Protein AF-A0A0T6W7A3-F1 (afdb_monomer)

Mean predicted aligned error: 5.51 Å

Radius of gyration: 16.51 Å; Cα contacts (8 Å, |Δi|>4): 221; chains: 1; bounding box: 43×43×32 Å

pLDDT: mean 89.24, std 13.23, range [33.16, 98.38]

Sequence (171 aa):
MATTEEVRDADGGLHIEYVDSGQVKEVQIRSVDDLFKFRLSEKPGPRVSLIKTRRLITSSLASGSGLRFIATVIPRDLIADSLDVSITNLAKLYQRKALSRTQTEELEDLTNLWKEVEQDLFSGDKEMMKRWLDTPVPALDGETPKSLMGTITGRKVLERHVQKLKYGDYS

Solvent-accessible surface area (backbone atoms only — not comparable to full-atom values): 9653 Å² total; per-residue (Å²): 134,86,78,66,59,69,53,79,48,97,85,74,30,44,37,41,36,39,74,56,97,89,38,83,42,80,45,75,33,76,36,37,38,44,46,51,52,55,62,71,39,92,61,92,67,84,85,80,52,68,73,57,51,52,50,35,56,72,78,28,53,28,24,8,61,36,53,50,54,47,52,75,76,45,60,56,64,48,54,14,46,43,60,77,42,52,64,78,57,46,63,62,45,42,74,32,82,53,49,52,70,67,53,32,50,42,51,48,54,47,53,51,53,50,43,49,48,34,43,76,75,41,74,61,37,62,68,58,46,56,53,47,32,75,38,61,33,72,94,56,82,49,43,28,53,45,74,27,51,21,34,76,70,33,36,56,52,48,52,53,50,53,52,28,66,75,71,69,57,86,124

Nearest PDB structures (foldseek):
  8gug-assembly1_B-2  TM=7.551E-01  e=2.674E-03  Vibrio parahaemolyticus RIMD 2210633
  6gw6-assembly1_F  TM=6.569E-01  e=5.235E-04  Pseudomonas putida KT2440
  8qnl-assembly1_D  TM=6.257E-01  e=5.725E-03  Pseudomonas aeruginosa PAO1
  9asm-assembly1_B  TM=2.491E-01  e=4.119E+00  Homo sapiens

Secondary structure (DSSP, 8-state):
------PBPTTSPEEEEEEETTEEEEEEE-SHHHHHHHHTSSS--PPPPHHHHHHHHHH-PPPHHHHHHHTTTS-HHHHHHHTT--HHHHHHHTT-SS--HHHHHHHHHHHHHHHHHHHHTTTT-HHHHHHHHTS--GGGTT--HHHHHTSHHHHHHHHHHHHHHHHT---

Structure (mmCIF, N/CA/C/O backbone):
data_AF-A0A0T6W7A3-F1
#
_entry.id   AF-A0A0T6W7A3-F1
#
loop_
_atom_site.group_PDB
_atom_site.id
_atom_site.type_symbol
_atom_site.label_atom_id
_atom_site.label_alt_id
_atom_site.label_comp_id
_atom_site.label_asym_id
_atom_site.label_entity_id
_atom_site.label_seq_id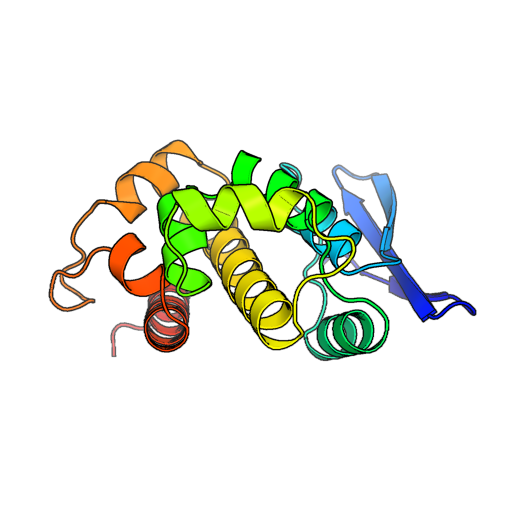
_atom_site.pdbx_PDB_ins_code
_atom_site.Cartn_x
_atom_site.Cartn_y
_atom_site.Cartn_z
_atom_site.occupancy
_atom_site.B_iso_or_equiv
_atom_site.auth_seq_id
_atom_site.auth_comp_id
_atom_site.auth_asym_id
_atom_site.auth_atom_id
_atom_site.pdbx_PDB_model_num
ATOM 1 N N . MET A 1 1 ? 1.920 23.864 12.274 1.00 33.16 1 MET A N 1
ATOM 2 C CA . MET A 1 1 ? 1.940 23.515 10.838 1.00 33.16 1 MET A CA 1
ATOM 3 C C . MET A 1 1 ? 3.396 23.322 10.462 1.00 33.16 1 MET A C 1
ATOM 5 O O . MET A 1 1 ? 4.152 24.269 10.617 1.00 33.16 1 MET A O 1
ATOM 9 N N . ALA A 1 2 ? 3.813 22.104 10.118 1.00 35.50 2 ALA A N 1
ATOM 10 C CA . ALA A 1 2 ? 5.166 21.870 9.619 1.00 35.50 2 ALA A CA 1
ATOM 11 C C . ALA A 1 2 ? 5.209 22.312 8.152 1.00 35.50 2 ALA A C 1
ATOM 13 O O . ALA A 1 2 ? 4.398 21.851 7.350 1.00 35.50 2 ALA A O 1
ATOM 14 N N . THR A 1 3 ? 6.093 23.248 7.827 1.00 37.03 3 THR A N 1
ATOM 15 C CA . THR A 1 3 ? 6.332 23.699 6.456 1.00 37.03 3 THR A CA 1
ATOM 16 C C . THR A 1 3 ? 7.169 22.628 5.763 1.00 37.03 3 THR A C 1
ATOM 18 O O . THR A 1 3 ? 8.310 22.402 6.151 1.00 37.03 3 THR A O 1
ATOM 21 N N . THR A 1 4 ? 6.586 21.911 4.804 1.00 51.41 4 THR A N 1
ATOM 22 C CA . THR A 1 4 ? 7.312 20.964 3.947 1.00 51.41 4 THR A CA 1
ATOM 23 C C . THR A 1 4 ? 7.765 21.727 2.707 1.00 51.41 4 THR A C 1
ATOM 25 O O . THR A 1 4 ? 6.931 22.096 1.878 1.00 51.41 4 THR A O 1
ATOM 28 N N . GLU A 1 5 ? 9.063 21.997 2.586 1.00 52.09 5 GLU A N 1
ATOM 29 C CA . GLU A 1 5 ? 9.649 22.475 1.334 1.00 52.09 5 GLU A CA 1
ATOM 30 C C . GLU A 1 5 ? 10.129 21.258 0.535 1.00 52.09 5 GLU A C 1
ATOM 32 O O . GLU A 1 5 ? 10.978 20.482 0.963 1.00 52.09 5 GLU A O 1
ATOM 37 N N . GLU A 1 6 ? 9.502 21.032 -0.620 1.00 54.78 6 GLU A N 1
ATOM 38 C CA . GLU A 1 6 ? 9.798 19.894 -1.489 1.00 54.78 6 GLU A CA 1
ATOM 39 C C . GLU A 1 6 ? 10.429 20.406 -2.791 1.00 54.78 6 GLU A C 1
ATOM 41 O O . GLU A 1 6 ? 9.720 20.766 -3.742 1.00 54.78 6 GLU A O 1
ATOM 46 N N . VAL A 1 7 ? 11.760 20.455 -2.830 1.00 55.22 7 VAL A N 1
ATOM 47 C CA . VAL A 1 7 ? 12.541 21.000 -3.949 1.00 55.22 7 VAL A CA 1
ATOM 48 C C . VAL A 1 7 ? 12.872 19.895 -4.965 1.00 55.22 7 VAL A C 1
ATOM 50 O O . VAL A 1 7 ? 12.930 18.708 -4.652 1.00 55.22 7 VAL A O 1
ATOM 53 N N . ARG A 1 8 ? 12.996 20.265 -6.241 1.00 51.66 8 ARG A N 1
ATOM 54 C CA . ARG A 1 8 ? 13.296 19.340 -7.341 1.00 51.66 8 ARG A CA 1
ATOM 55 C C . ARG A 1 8 ? 14.803 19.271 -7.579 1.00 51.66 8 ARG A C 1
ATOM 57 O O . ARG A 1 8 ? 15.407 20.310 -7.833 1.00 51.66 8 ARG A O 1
ATOM 64 N N . ASP A 1 9 ? 15.340 18.059 -7.668 1.00 54.88 9 ASP A N 1
ATOM 65 C CA . ASP A 1 9 ? 16.709 17.834 -8.130 1.00 54.88 9 ASP A CA 1
ATOM 66 C C . ASP A 1 9 ? 16.795 17.790 -9.667 1.00 54.88 9 ASP A C 1
ATOM 68 O O . ASP A 1 9 ? 15.846 17.429 -10.379 1.00 54.88 9 ASP A O 1
ATOM 72 N N . ALA A 1 10 ? 17.959 18.170 -10.202 1.00 49.41 10 ALA A N 1
ATOM 73 C CA . ALA A 1 10 ? 18.240 18.216 -11.640 1.00 49.41 10 ALA A CA 1
ATOM 74 C C . ALA A 1 10 ? 18.151 16.839 -12.338 1.00 49.41 10 ALA A C 1
ATOM 76 O O . ALA A 1 10 ? 18.001 16.781 -13.559 1.00 49.41 10 ALA A O 1
ATOM 77 N N . ASP A 1 11 ? 18.197 15.745 -11.577 1.00 55.53 11 ASP A N 1
ATOM 78 C CA . ASP A 1 11 ? 18.148 14.351 -12.038 1.00 55.53 11 ASP A CA 1
ATOM 79 C C . ASP A 1 11 ? 16.726 13.750 -12.071 1.00 55.53 11 ASP A C 1
ATOM 81 O O . ASP A 1 11 ? 16.541 12.616 -12.512 1.00 55.53 11 ASP A O 1
ATOM 85 N N . GLY A 1 12 ? 15.704 14.508 -11.653 1.00 63.75 12 GLY A N 1
ATOM 86 C CA . GLY A 1 12 ? 14.316 14.039 -11.602 1.00 63.75 12 GLY A CA 1
ATOM 87 C C . GLY A 1 12 ? 13.932 13.298 -10.317 1.00 63.75 12 GLY A C 1
ATOM 88 O O . GLY A 1 12 ? 12.795 12.826 -10.234 1.00 63.75 12 GLY A O 1
ATOM 89 N N . GLY A 1 13 ? 14.827 13.231 -9.325 1.00 71.44 13 GLY A N 1
ATOM 90 C CA . GLY A 1 13 ? 14.506 12.806 -7.964 1.00 71.44 13 GLY A CA 1
ATOM 91 C C . GLY A 1 13 ? 13.606 13.805 -7.229 1.00 71.44 13 GLY A C 1
ATOM 92 O O . GLY A 1 13 ? 13.530 14.991 -7.573 1.00 71.44 13 GLY A O 1
ATOM 93 N N . LEU A 1 14 ? 12.880 13.314 -6.223 1.00 82.06 14 LEU A N 1
ATOM 94 C CA . LEU A 1 14 ? 12.147 14.156 -5.279 1.00 82.06 14 LEU A CA 1
ATOM 95 C C . LEU A 1 14 ? 13.003 14.360 -4.032 1.00 82.06 14 LEU A C 1
ATOM 97 O O . LEU A 1 14 ? 13.344 13.3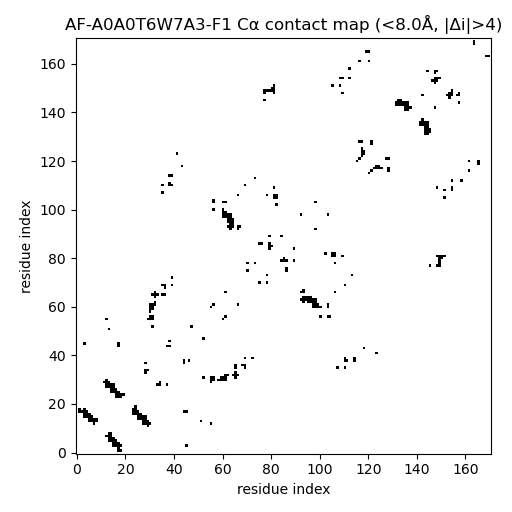80 -3.369 1.00 82.06 14 LEU A O 1
ATOM 101 N N . HIS A 1 15 ? 13.288 15.611 -3.688 1.00 83.69 15 HIS A N 1
ATOM 102 C CA . HIS A 1 15 ? 13.843 15.969 -2.388 1.00 83.69 15 HIS A CA 1
ATOM 103 C C . HIS A 1 15 ? 12.702 16.395 -1.467 1.00 83.69 15 HIS A C 1
ATOM 105 O O . HIS A 1 15 ? 11.851 17.211 -1.841 1.00 83.69 15 HIS A O 1
ATOM 111 N N . ILE A 1 16 ? 12.637 15.782 -0.291 1.00 83.25 16 ILE A N 1
ATOM 112 C CA . ILE A 1 16 ? 11.607 16.036 0.712 1.00 83.25 16 ILE A CA 1
ATOM 113 C C . ILE A 1 16 ? 12.294 16.455 2.000 1.00 83.25 16 ILE A C 1
ATOM 115 O O . ILE A 1 16 ? 12.997 15.654 2.618 1.00 83.25 16 ILE A O 1
ATOM 119 N N . GLU A 1 17 ? 12.019 17.683 2.428 1.00 82.44 17 GLU A N 1
ATOM 120 C CA . GLU A 1 17 ? 12.426 18.188 3.732 1.00 82.44 17 GLU A CA 1
ATOM 121 C C . GLU A 1 17 ? 11.230 18.200 4.677 1.00 82.44 17 GLU A C 1
ATOM 123 O O . GLU A 1 17 ? 10.157 18.725 4.362 1.00 82.44 17 GLU A O 1
ATOM 128 N N . TYR A 1 18 ? 11.388 17.594 5.850 1.00 81.62 18 TYR A N 1
ATOM 129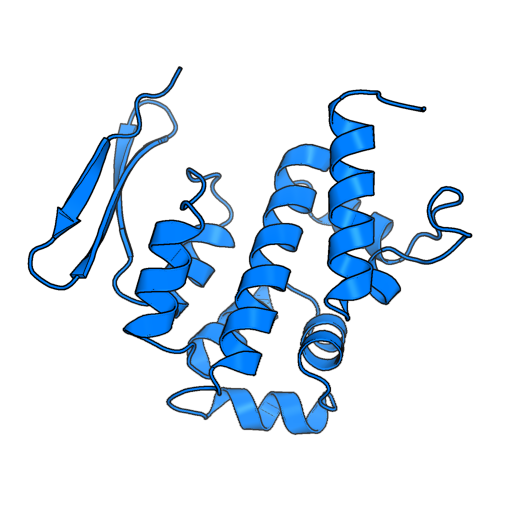 C CA . TYR A 1 18 ? 10.344 17.585 6.868 1.00 81.62 18 TYR A CA 1
ATOM 130 C C . TYR A 1 18 ? 10.923 17.595 8.275 1.00 81.62 18 TYR A C 1
ATOM 132 O O . TYR A 1 18 ? 12.045 17.161 8.515 1.00 81.62 18 TYR A O 1
ATOM 140 N N . VAL A 1 19 ? 10.134 18.089 9.226 1.00 78.75 19 VAL A N 1
ATOM 141 C CA . VAL A 1 19 ? 10.518 18.120 10.636 1.00 78.75 19 VAL A CA 1
ATOM 142 C C . VAL A 1 19 ? 10.014 16.854 11.321 1.00 78.75 19 VAL A C 1
ATOM 144 O O . VAL A 1 19 ? 8.811 16.606 11.359 1.00 78.75 19 VAL A O 1
ATOM 147 N N . ASP A 1 20 ? 10.926 16.086 11.908 1.00 80.62 20 ASP A N 1
ATOM 148 C CA . ASP A 1 20 ? 10.619 14.971 12.805 1.00 80.62 20 ASP A CA 1
ATOM 149 C C . ASP A 1 20 ? 11.296 15.227 14.150 1.00 80.62 20 ASP A C 1
ATOM 151 O O . ASP A 1 20 ? 12.511 15.417 14.221 1.00 80.62 20 ASP A O 1
ATOM 155 N N . SER A 1 21 ? 10.506 15.239 15.226 1.00 80.88 21 SER A N 1
ATOM 156 C CA . SER A 1 21 ? 11.008 15.393 16.597 1.00 80.88 21 SER A CA 1
ATOM 157 C C . SER A 1 21 ? 11.880 16.647 16.795 1.00 80.88 21 SER A C 1
ATOM 159 O O . SER A 1 21 ? 12.856 16.638 17.541 1.00 80.88 21 SER A O 1
ATOM 161 N N . GLY A 1 22 ? 11.534 17.736 16.097 1.00 80.50 22 GLY A N 1
ATOM 162 C CA . GLY A 1 22 ? 12.252 19.014 16.147 1.00 80.50 22 GLY A CA 1
ATOM 163 C C . GLY A 1 22 ? 13.516 19.081 15.283 1.00 80.50 22 GLY A C 1
ATOM 164 O O . GLY A 1 22 ? 14.187 20.109 15.288 1.00 80.50 22 GLY A O 1
ATOM 165 N N . GLN A 1 23 ? 13.838 18.027 14.530 1.00 81.81 23 GLN A N 1
ATOM 166 C CA . GLN A 1 23 ? 14.974 17.990 13.611 1.00 81.81 23 GLN A CA 1
ATOM 167 C C . GLN A 1 23 ? 14.496 18.003 12.160 1.00 81.81 23 GLN A C 1
ATOM 169 O O . GLN A 1 23 ? 13.583 17.259 11.799 1.00 81.81 23 GLN A O 1
ATOM 174 N N . VAL A 1 24 ? 15.130 18.831 11.327 1.00 83.62 24 VAL A N 1
ATOM 175 C CA . VAL A 1 24 ? 14.935 18.784 9.874 1.00 83.62 24 VAL A CA 1
ATOM 176 C C . VAL A 1 24 ? 15.562 17.496 9.353 1.00 83.62 24 VAL A C 1
ATOM 178 O O . VAL A 1 24 ? 16.718 17.186 9.646 1.00 83.62 24 VAL A O 1
ATOM 181 N N . LYS A 1 25 ? 14.775 16.729 8.609 1.00 84.25 25 LYS A N 1
ATOM 182 C CA . LYS A 1 25 ? 15.192 15.527 7.904 1.00 84.25 25 LYS A CA 1
ATOM 183 C C . LYS A 1 25 ? 15.034 15.742 6.420 1.00 84.25 25 LYS A C 1
ATOM 185 O O . LYS A 1 25 ? 13.993 16.202 5.962 1.00 84.25 25 LYS A O 1
ATOM 190 N N . GLU A 1 26 ? 16.052 15.315 5.698 1.00 85.88 26 GLU A N 1
ATOM 191 C CA . GLU A 1 26 ? 16.080 15.313 4.248 1.00 85.88 26 GLU A CA 1
ATOM 192 C C . GLU A 1 26 ? 15.965 13.874 3.758 1.00 85.88 26 GLU A C 1
ATOM 194 O O . GLU A 1 26 ? 16.676 12.976 4.223 1.00 85.88 26 GLU A O 1
ATOM 199 N N . VAL A 1 27 ? 15.043 13.640 2.831 1.00 87.75 27 VAL A N 1
ATOM 200 C CA . VAL A 1 27 ? 14.889 12.352 2.162 1.00 87.75 27 VAL A CA 1
ATOM 201 C C . VAL A 1 27 ? 14.871 12.573 0.666 1.00 87.75 27 VAL A C 1
ATOM 203 O O . VAL A 1 27 ? 14.057 13.330 0.141 1.00 87.75 27 VAL A O 1
ATOM 206 N N . GLN A 1 28 ? 15.732 11.832 -0.020 1.00 89.19 28 GLN A N 1
ATOM 207 C CA . GLN A 1 28 ? 15.777 11.814 -1.468 1.00 89.19 28 GLN A CA 1
ATOM 208 C C . GLN A 1 28 ? 15.094 10.551 -1.998 1.00 89.19 28 GLN A C 1
ATOM 210 O O . GLN A 1 28 ? 15.518 9.429 -1.716 1.00 89.19 28 GLN A O 1
ATOM 215 N N . ILE A 1 29 ? 14.035 10.731 -2.782 1.00 92.25 29 ILE A N 1
ATOM 216 C CA . ILE A 1 29 ? 13.285 9.658 -3.436 1.00 92.25 29 ILE A CA 1
ATOM 217 C C . ILE A 1 29 ? 13.633 9.684 -4.921 1.00 92.25 29 ILE A C 1
ATOM 219 O O . ILE A 1 29 ? 13.123 10.510 -5.680 1.00 92.25 29 ILE A O 1
ATOM 223 N N . ARG A 1 30 ? 14.515 8.775 -5.342 1.00 91.75 30 ARG A N 1
ATOM 224 C CA . ARG A 1 30 ? 14.993 8.692 -6.734 1.00 91.75 30 ARG A CA 1
ATOM 225 C C . ARG A 1 30 ? 14.244 7.649 -7.561 1.00 91.75 30 ARG A C 1
ATOM 227 O O . ARG A 1 30 ? 14.339 7.646 -8.785 1.00 91.75 30 ARG A O 1
ATOM 234 N N . SER A 1 31 ? 13.509 6.760 -6.901 1.00 94.69 31 SER A N 1
ATOM 235 C CA . SER A 1 31 ? 12.789 5.661 -7.534 1.00 94.69 31 SER A CA 1
ATOM 236 C C . SER A 1 31 ? 11.472 5.350 -6.825 1.00 94.69 31 SER A C 1
ATOM 238 O O . SER A 1 31 ? 11.247 5.751 -5.681 1.00 94.69 31 SER A O 1
ATOM 240 N N . VAL A 1 32 ? 10.606 4.582 -7.489 1.00 96.00 32 VAL A N 1
ATOM 241 C CA . VAL A 1 32 ? 9.391 4.038 -6.863 1.00 96.00 32 VAL A CA 1
ATOM 242 C C . VAL A 1 32 ? 9.718 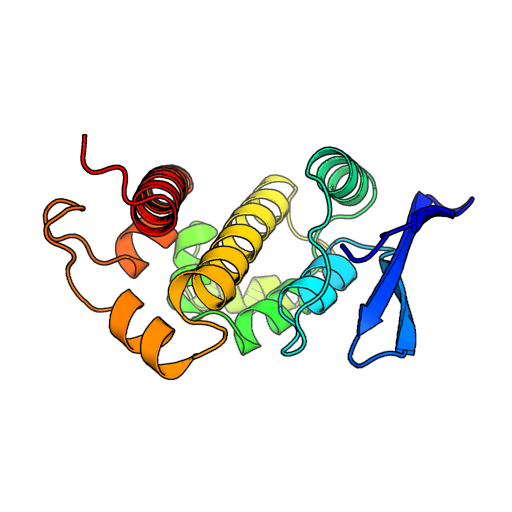3.120 -5.675 1.00 96.00 32 VAL A C 1
ATOM 244 O O . VAL A 1 32 ? 9.000 3.124 -4.678 1.00 96.00 32 VAL A O 1
ATOM 247 N N . ASP A 1 33 ? 10.831 2.388 -5.714 1.00 97.19 33 ASP A N 1
ATOM 248 C CA . ASP A 1 33 ? 11.251 1.553 -4.584 1.00 97.19 33 ASP A CA 1
ATOM 249 C C . ASP A 1 33 ? 11.612 2.399 -3.352 1.00 97.19 33 ASP A C 1
ATOM 251 O O . ASP A 1 33 ? 11.288 2.021 -2.224 1.00 97.19 33 ASP A O 1
ATOM 255 N N . ASP A 1 34 ? 12.256 3.553 -3.553 1.00 95.56 34 ASP A N 1
ATOM 256 C CA . ASP A 1 34 ? 12.551 4.497 -2.469 1.00 95.56 34 ASP A CA 1
ATOM 257 C C . ASP A 1 34 ? 11.266 5.108 -1.911 1.00 95.56 34 ASP A C 1
ATOM 259 O O . ASP A 1 34 ? 11.139 5.260 -0.696 1.00 95.56 34 ASP A O 1
ATOM 263 N N . LEU A 1 35 ? 10.282 5.382 -2.776 1.00 95.12 35 LEU A N 1
ATOM 264 C CA . LEU A 1 35 ? 8.962 5.852 -2.359 1.00 95.12 35 LEU A CA 1
ATOM 265 C C . LEU A 1 35 ? 8.282 4.828 -1.448 1.00 95.12 35 LEU A C 1
ATOM 267 O O . LEU A 1 35 ? 7.776 5.199 -0.391 1.00 95.12 35 LEU A O 1
ATOM 271 N N . PHE A 1 36 ? 8.293 3.545 -1.819 1.00 96.25 36 PHE A N 1
ATOM 272 C CA . PHE A 1 36 ? 7.711 2.486 -0.992 1.00 96.25 36 PHE A CA 1
ATOM 273 C C . PHE A 1 36 ? 8.419 2.355 0.356 1.00 96.25 36 PHE A C 1
ATOM 275 O O . PHE A 1 36 ? 7.750 2.247 1.384 1.00 96.25 36 PHE A O 1
ATOM 282 N N . LYS A 1 37 ? 9.755 2.423 0.373 1.00 95.19 37 LYS A N 1
ATOM 283 C CA . LYS A 1 37 ? 10.549 2.405 1.613 1.00 95.19 37 LYS A CA 1
ATOM 284 C C . LYS A 1 37 ? 10.240 3.583 2.517 1.00 95.19 37 LYS A C 1
ATOM 286 O O . LYS A 1 37 ? 10.046 3.392 3.712 1.00 95.19 37 LYS A O 1
ATOM 291 N N . PHE A 1 38 ? 10.179 4.781 1.950 1.00 93.50 38 PHE A N 1
ATOM 292 C CA . PHE A 1 38 ? 9.842 5.992 2.681 1.00 93.50 38 PHE A CA 1
ATOM 293 C C . PHE A 1 38 ? 8.428 5.904 3.270 1.00 93.50 38 PHE A C 1
ATOM 295 O O . PHE A 1 38 ? 8.245 6.063 4.477 1.00 93.50 38 PHE A O 1
ATOM 302 N N . ARG A 1 39 ? 7.443 5.560 2.433 1.00 93.75 39 ARG A N 1
ATOM 303 C CA . ARG A 1 39 ? 6.023 5.476 2.797 1.00 93.75 39 ARG A CA 1
ATOM 304 C C . ARG A 1 39 ? 5.745 4.433 3.875 1.00 93.75 39 ARG A C 1
ATOM 306 O O . ARG A 1 39 ? 5.026 4.723 4.823 1.00 93.75 39 ARG A O 1
ATOM 313 N N . LEU A 1 40 ? 6.293 3.228 3.732 1.00 93.81 40 LEU A N 1
ATOM 314 C CA . LEU A 1 40 ? 6.062 2.117 4.663 1.00 93.81 40 LEU A CA 1
ATOM 315 C C . LEU A 1 40 ? 7.075 2.081 5.816 1.00 93.81 40 LEU A C 1
ATOM 317 O O . LEU A 1 40 ? 7.131 1.098 6.555 1.00 93.81 40 LEU A O 1
ATOM 321 N N . SER A 1 41 ? 7.891 3.125 5.980 1.00 89.94 41 SER A N 1
ATOM 322 C CA . SER A 1 41 ? 8.756 3.234 7.148 1.00 89.94 41 SER A CA 1
ATOM 323 C C . SER A 1 41 ? 7.928 3.408 8.429 1.00 89.94 41 SER A C 1
ATOM 325 O O . SER A 1 41 ? 6.782 3.875 8.412 1.00 89.94 41 SER A O 1
ATOM 327 N N . GLU A 1 42 ? 8.505 3.002 9.563 1.00 81.69 42 GLU A N 1
ATOM 328 C CA . GLU A 1 42 ? 7.832 3.097 10.866 1.00 81.69 42 GLU A CA 1
ATOM 329 C C . GLU A 1 42 ? 7.614 4.542 11.306 1.00 81.69 42 GLU A C 1
ATOM 331 O O . GLU A 1 42 ? 6.681 4.835 12.048 1.00 81.69 42 GLU A O 1
ATOM 336 N N . LYS A 1 43 ? 8.472 5.453 10.842 1.00 79.81 43 LYS A N 1
ATOM 337 C CA . LYS A 1 43 ? 8.383 6.864 11.194 1.00 79.81 43 LYS A CA 1
ATOM 338 C C . LYS A 1 43 ? 7.368 7.548 10.280 1.00 79.81 43 LYS A C 1
ATOM 340 O O . LYS A 1 43 ? 7.434 7.360 9.065 1.00 79.81 43 LYS A O 1
ATOM 345 N N . PRO A 1 44 ? 6.441 8.347 10.828 1.00 73.50 44 PRO A N 1
ATOM 346 C CA . PRO A 1 44 ? 5.546 9.137 10.003 1.00 73.50 44 PRO A CA 1
ATOM 347 C C . PRO A 1 44 ? 6.372 10.152 9.202 1.00 73.50 44 PRO A C 1
ATOM 349 O O . PRO A 1 44 ? 7.125 10.946 9.762 1.00 73.50 44 PRO A O 1
ATOM 352 N N . GLY A 1 45 ? 6.244 10.091 7.880 1.00 79.31 45 GLY A N 1
ATOM 353 C CA . GLY A 1 45 ? 6.771 11.083 6.950 1.00 79.31 45 GLY A CA 1
ATOM 354 C C . GLY A 1 45 ? 5.629 11.834 6.259 1.00 79.31 45 GLY A C 1
ATOM 355 O O . GLY A 1 45 ? 4.482 11.374 6.292 1.00 79.31 45 GLY A O 1
ATOM 356 N N . PRO A 1 46 ? 5.906 12.986 5.627 1.00 84.38 46 PRO A N 1
ATOM 357 C CA . PRO A 1 46 ? 4.920 13.684 4.809 1.00 84.38 46 PRO A CA 1
ATOM 358 C C . PRO A 1 46 ? 4.407 12.808 3.658 1.00 84.38 46 PRO A C 1
ATOM 360 O O . PRO A 1 46 ? 5.093 11.913 3.158 1.00 84.38 46 PRO A O 1
ATOM 363 N N . ARG A 1 47 ? 3.186 13.098 3.202 1.00 85.50 47 ARG A N 1
ATOM 364 C CA . ARG A 1 47 ? 2.609 12.436 2.029 1.00 85.50 47 ARG A CA 1
ATOM 365 C C . ARG A 1 47 ? 3.215 13.000 0.751 1.00 85.50 47 ARG A C 1
ATOM 367 O O . ARG A 1 47 ? 3.187 14.204 0.526 1.00 85.50 47 ARG A O 1
ATOM 374 N N . VAL A 1 48 ? 3.657 12.109 -0.132 1.00 88.44 48 VAL A N 1
ATOM 375 C CA . VAL A 1 48 ? 4.081 12.477 -1.487 1.00 88.44 48 VAL A CA 1
ATOM 376 C C . VAL A 1 48 ? 2.846 12.674 -2.367 1.00 88.44 48 VAL A C 1
ATOM 378 O O . VAL A 1 48 ? 1.991 11.794 -2.443 1.00 88.44 48 VAL A O 1
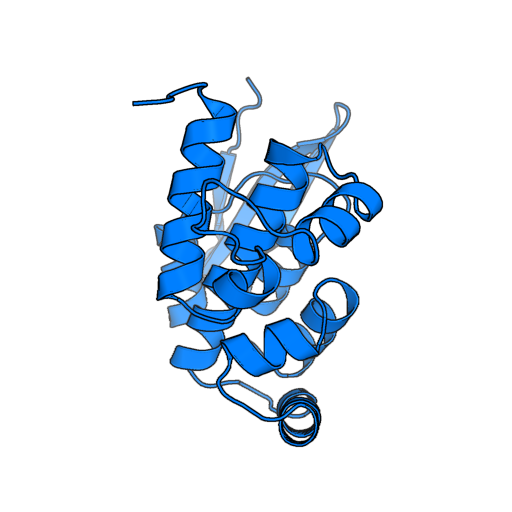ATOM 381 N N . SER A 1 49 ? 2.738 13.822 -3.041 1.00 88.06 49 SER A N 1
ATOM 382 C CA . SER A 1 49 ? 1.575 14.118 -3.894 1.00 88.06 49 SER A CA 1
ATOM 383 C C . SER A 1 49 ? 1.455 13.181 -5.104 1.00 88.06 49 SER A C 1
ATOM 385 O O . SER A 1 49 ? 2.451 12.801 -5.721 1.00 88.06 49 SER A O 1
ATOM 387 N N . LEU A 1 50 ? 0.218 12.898 -5.529 1.00 88.62 50 LEU A N 1
ATOM 388 C CA . LEU A 1 50 ? -0.072 12.003 -6.660 1.00 88.62 50 LEU A CA 1
ATOM 389 C C . LEU A 1 50 ? 0.596 12.438 -7.974 1.00 88.62 50 LEU A C 1
ATOM 391 O O . LEU A 1 50 ? 1.033 11.602 -8.760 1.00 88.62 50 LEU A O 1
ATOM 395 N N . ILE A 1 51 ? 0.732 13.748 -8.215 1.00 88.25 51 ILE A N 1
ATOM 396 C CA . ILE A 1 51 ? 1.419 14.268 -9.408 1.00 88.25 51 ILE A CA 1
ATOM 397 C C . ILE A 1 51 ? 2.895 13.855 -9.400 1.00 88.25 51 ILE A C 1
ATOM 399 O O . ILE A 1 51 ? 3.437 13.478 -10.442 1.00 88.25 51 ILE A O 1
ATOM 403 N N . LYS A 1 52 ? 3.552 13.924 -8.238 1.00 88.88 52 LYS A N 1
ATOM 404 C CA . LYS A 1 52 ? 4.955 13.530 -8.070 1.00 88.88 52 LYS A CA 1
ATOM 405 C C . LYS A 1 52 ? 5.112 12.016 -8.150 1.00 88.88 52 LYS A C 1
ATOM 407 O O . LYS A 1 52 ? 5.972 11.542 -8.887 1.00 88.88 52 LYS A O 1
ATOM 412 N N . THR A 1 53 ? 4.221 11.271 -7.506 1.00 91.75 53 THR A N 1
ATOM 413 C CA . THR A 1 53 ? 4.176 9.810 -7.599 1.00 91.75 53 THR A CA 1
ATOM 414 C C . THR A 1 53 ? 4.014 9.333 -9.043 1.00 91.75 53 THR A C 1
ATOM 416 O O . THR A 1 53 ? 4.812 8.530 -9.521 1.00 91.75 53 THR A O 1
ATOM 419 N N . ARG A 1 54 ? 3.075 9.908 -9.805 1.00 93.12 54 ARG A N 1
ATOM 420 C CA . ARG A 1 54 ? 2.912 9.617 -11.240 1.00 93.12 54 ARG A CA 1
ATOM 421 C C . ARG A 1 54 ? 4.196 9.875 -12.031 1.00 93.12 54 ARG A C 1
ATOM 423 O O . ARG A 1 54 ? 4.538 9.100 -12.925 1.00 93.12 54 ARG A O 1
ATOM 430 N N . ARG A 1 55 ? 4.901 10.976 -11.744 1.00 90.44 55 ARG A N 1
ATOM 431 C CA . ARG A 1 55 ? 6.179 11.295 -12.404 1.00 90.44 55 ARG A CA 1
ATOM 432 C C . ARG A 1 55 ? 7.234 10.231 -12.095 1.00 90.44 55 ARG A C 1
ATOM 434 O O . ARG A 1 55 ? 7.854 9.750 -13.038 1.00 90.44 55 ARG A O 1
ATOM 441 N N . LEU A 1 56 ? 7.358 9.807 -10.835 1.00 92.50 56 LEU A N 1
ATOM 442 C CA . LEU A 1 56 ? 8.256 8.717 -10.432 1.00 92.50 56 LEU A CA 1
ATOM 443 C C . LEU A 1 56 ? 7.929 7.395 -11.133 1.00 92.50 56 LEU A C 1
ATOM 445 O O . LEU A 1 56 ? 8.842 6.741 -11.621 1.00 92.50 56 LEU A O 1
ATOM 449 N N . ILE A 1 57 ? 6.649 7.027 -11.244 1.00 94.00 57 ILE A N 1
ATOM 450 C CA . ILE A 1 57 ? 6.207 5.814 -11.965 1.00 94.00 57 ILE A CA 1
ATOM 451 C C . ILE A 1 57 ? 6.471 5.924 -13.477 1.00 94.00 57 ILE A C 1
ATOM 453 O O . ILE A 1 57 ? 6.595 4.931 -14.201 1.00 94.00 57 ILE A O 1
ATOM 457 N N . THR A 1 58 ? 6.533 7.144 -14.010 1.00 91.94 58 THR A N 1
ATOM 458 C CA . THR A 1 58 ? 6.881 7.367 -15.417 1.00 91.94 58 THR A CA 1
ATOM 459 C C . THR A 1 58 ? 8.380 7.174 -15.652 1.00 91.94 58 THR A C 1
ATOM 461 O O . THR A 1 58 ? 8.745 6.608 -16.681 1.00 91.94 58 THR A O 1
ATOM 464 N N . SER A 1 59 ? 9.231 7.599 -14.712 1.00 90.56 59 SER A N 1
ATOM 465 C CA . SER A 1 59 ? 10.694 7.500 -14.817 1.00 90.56 59 SER A CA 1
ATOM 466 C C . SER A 1 59 ? 11.275 6.176 -14.311 1.00 90.56 59 SER A C 1
ATOM 468 O O . SER A 1 59 ? 12.329 5.757 -14.783 1.00 90.56 59 SER A O 1
ATOM 470 N N . SER A 1 60 ? 10.605 5.502 -13.378 1.00 94.19 60 SER A N 1
ATOM 471 C CA . SER A 1 60 ? 11.057 4.253 -12.762 1.00 94.19 60 SER A CA 1
ATOM 472 C C . SER A 1 60 ? 9.871 3.345 -12.439 1.00 94.19 60 SER A C 1
ATOM 474 O O . SER A 1 60 ? 8.845 3.799 -11.943 1.00 94.19 60 SER A O 1
ATOM 476 N N . LEU A 1 61 ? 10.001 2.052 -12.725 1.00 97.25 61 LEU A N 1
ATOM 477 C CA . LEU A 1 61 ? 9.019 1.047 -12.315 1.00 97.25 61 LEU A CA 1
ATOM 478 C C . LEU A 1 61 ? 9.491 0.368 -11.033 1.00 97.25 61 LEU A C 1
ATOM 480 O O . LEU A 1 61 ? 10.695 0.303 -10.776 1.00 97.25 61 LEU A O 1
ATOM 484 N N . ALA A 1 62 ? 8.548 -0.161 -10.255 1.00 97.75 62 ALA A N 1
ATOM 485 C CA . ALA A 1 62 ? 8.880 -0.926 -9.062 1.00 97.75 62 ALA A CA 1
ATOM 486 C C . ALA A 1 62 ? 9.741 -2.137 -9.432 1.00 97.75 62 ALA A C 1
ATOM 488 O O . ALA A 1 62 ? 9.491 -2.799 -10.443 1.00 97.75 62 ALA A O 1
ATOM 489 N N . SER A 1 63 ? 10.736 -2.462 -8.614 1.00 98.31 63 SER A N 1
ATOM 490 C CA . SER A 1 63 ? 11.521 -3.682 -8.796 1.00 98.31 63 SER A CA 1
ATOM 491 C C . SER A 1 63 ? 10.982 -4.830 -7.943 1.00 98.31 63 SER A C 1
ATOM 493 O O . SER A 1 63 ? 10.211 -4.650 -6.997 1.00 98.31 63 SER A O 1
ATOM 495 N N . GLY A 1 64 ? 11.451 -6.044 -8.226 1.00 98.06 64 GLY A N 1
ATOM 496 C CA . GLY A 1 64 ? 11.224 -7.192 -7.356 1.00 98.06 64 GLY A CA 1
ATOM 497 C C . GLY A 1 64 ? 11.795 -6.997 -5.946 1.00 98.06 64 GLY A C 1
ATOM 498 O O . GLY A 1 64 ? 11.264 -7.565 -4.991 1.00 98.06 64 GLY A O 1
ATOM 499 N N . SER A 1 65 ? 12.830 -6.163 -5.787 1.00 97.50 65 SER A N 1
ATOM 500 C CA . SER A 1 65 ? 13.377 -5.820 -4.471 1.00 97.50 65 SER A CA 1
ATOM 501 C C . SER A 1 65 ? 12.465 -4.862 -3.697 1.00 97.50 65 SER A C 1
ATOM 503 O O . SER A 1 65 ? 12.233 -5.091 -2.510 1.00 97.50 65 SER A O 1
ATOM 505 N N . GLY A 1 66 ? 11.862 -3.873 -4.370 1.00 97.94 66 GLY A N 1
ATOM 506 C CA . GLY A 1 66 ? 10.824 -3.013 -3.796 1.00 97.94 66 GLY A CA 1
ATOM 507 C C . GLY A 1 66 ? 9.594 -3.812 -3.370 1.00 97.94 66 GLY A C 1
ATOM 508 O O . GLY A 1 66 ? 9.137 -3.696 -2.237 1.00 97.94 66 GLY A O 1
ATOM 509 N N . LEU A 1 67 ? 9.127 -4.726 -4.223 1.00 98.38 67 LEU A N 1
ATOM 510 C CA . LEU A 1 67 ? 8.043 -5.653 -3.887 1.00 98.38 67 LEU A CA 1
ATOM 511 C C . LEU A 1 67 ? 8.384 -6.555 -2.688 1.00 98.38 67 LEU A C 1
ATOM 513 O O . LEU A 1 67 ? 7.544 -6.779 -1.818 1.00 98.38 67 LEU A O 1
ATOM 517 N N . ARG A 1 68 ? 9.620 -7.062 -2.613 1.00 97.75 68 ARG A N 1
ATOM 518 C CA . ARG A 1 68 ? 10.082 -7.862 -1.469 1.00 97.75 68 ARG A CA 1
ATOM 519 C C . ARG A 1 68 ? 10.062 -7.055 -0.173 1.00 97.75 68 ARG A C 1
ATOM 521 O O . ARG A 1 68 ? 9.713 -7.616 0.859 1.00 97.75 68 ARG A O 1
ATOM 528 N N . PHE A 1 69 ? 10.424 -5.776 -0.228 1.00 97.62 69 PHE A N 1
ATOM 529 C CA . PHE A 1 69 ? 10.314 -4.874 0.914 1.00 97.62 69 PHE A CA 1
ATOM 530 C C . PHE A 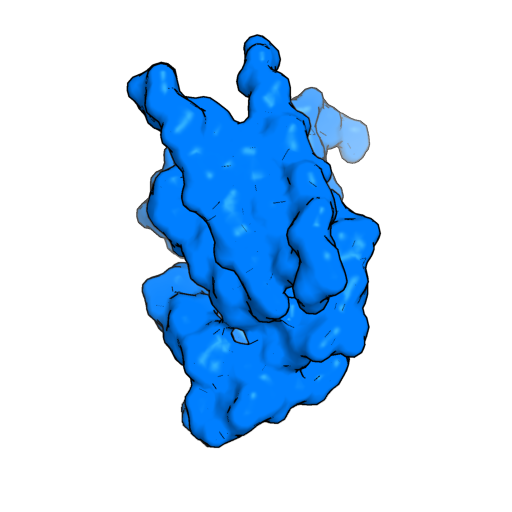1 69 ? 8.849 -4.638 1.308 1.00 97.62 69 PHE A C 1
ATOM 532 O O . PHE A 1 69 ? 8.515 -4.751 2.479 1.00 97.62 69 PHE A O 1
ATOM 539 N N . ILE A 1 70 ? 7.941 -4.410 0.353 1.00 98.25 70 ILE A N 1
ATOM 540 C CA . ILE A 1 70 ? 6.505 -4.290 0.664 1.00 98.25 70 ILE A CA 1
ATOM 541 C C . ILE A 1 70 ? 6.006 -5.543 1.402 1.00 98.25 70 ILE A C 1
ATOM 543 O O . ILE A 1 70 ? 5.305 -5.429 2.403 1.00 98.25 70 ILE A O 1
ATOM 547 N N . ALA A 1 71 ? 6.444 -6.731 0.979 1.00 97.56 71 ALA A N 1
ATOM 548 C CA . ALA A 1 71 ? 6.097 -8.006 1.608 1.00 97.56 71 ALA A CA 1
ATOM 549 C C . ALA A 1 71 ? 6.665 -8.220 3.027 1.00 97.56 71 ALA A C 1
ATOM 551 O O . ALA A 1 71 ? 6.329 -9.229 3.651 1.00 97.56 71 ALA A O 1
ATOM 552 N N . THR A 1 72 ? 7.512 -7.324 3.554 1.00 96.56 72 THR A N 1
ATOM 553 C CA . THR A 1 72 ? 7.890 -7.331 4.982 1.00 96.56 72 THR A CA 1
ATOM 554 C C . THR A 1 72 ? 6.910 -6.552 5.855 1.00 96.56 72 THR A C 1
ATOM 556 O O . THR A 1 72 ? 6.981 -6.664 7.075 1.00 96.56 72 THR A O 1
ATOM 559 N N . VAL A 1 73 ? 6.031 -5.746 5.252 1.00 95.88 73 VAL A N 1
ATOM 560 C CA . VAL A 1 73 ? 5.081 -4.868 5.955 1.00 95.88 73 VAL A CA 1
ATOM 561 C C . VAL A 1 73 ? 3.634 -5.278 5.677 1.00 95.88 73 VAL A C 1
ATOM 563 O O . VAL A 1 73 ? 2.831 -5.351 6.602 1.00 95.88 73 VAL A O 1
ATOM 566 N N . ILE A 1 74 ? 3.310 -5.580 4.418 1.00 97.12 74 ILE A N 1
ATOM 567 C CA . ILE A 1 74 ? 1.965 -5.942 3.961 1.00 97.12 74 ILE A CA 1
ATOM 568 C C . ILE A 1 74 ? 1.866 -7.471 3.792 1.00 97.12 74 ILE A C 1
ATOM 570 O O . ILE A 1 74 ? 2.791 -8.081 3.242 1.00 97.12 74 ILE A O 1
ATOM 574 N N . PRO A 1 75 ? 0.762 -8.115 4.230 1.00 96.38 75 PRO A N 1
ATOM 575 C CA . PRO A 1 75 ? 0.540 -9.546 4.052 1.00 96.38 75 PRO A CA 1
ATOM 576 C C . PRO A 1 75 ? 0.690 -10.004 2.595 1.00 96.38 75 PRO A C 1
ATOM 578 O O . PRO A 1 75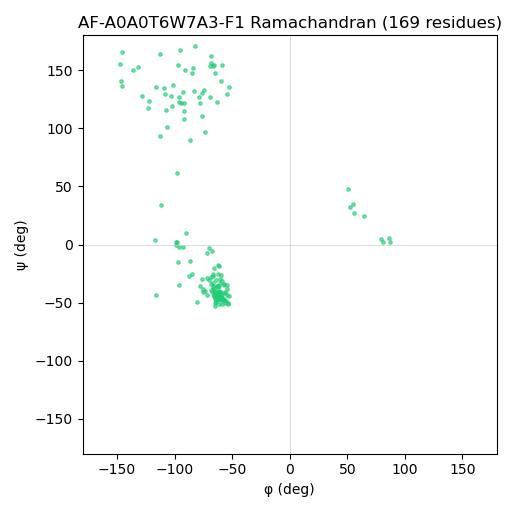 ? 0.202 -9.375 1.658 1.00 96.38 75 PRO A O 1
ATOM 581 N N . ARG A 1 76 ? 1.392 -11.125 2.395 1.00 97.00 76 ARG A N 1
ATOM 582 C CA . ARG A 1 76 ? 1.746 -11.627 1.055 1.00 97.00 76 ARG A CA 1
ATOM 583 C C . ARG A 1 76 ? 0.547 -12.075 0.230 1.00 97.00 76 ARG A C 1
ATOM 585 O O . ARG A 1 76 ? 0.610 -11.992 -0.989 1.00 97.00 76 ARG A O 1
ATOM 592 N N . ASP A 1 77 ? -0.476 -12.602 0.883 1.00 95.75 77 ASP A N 1
ATOM 593 C CA . ASP A 1 77 ? -1.751 -12.957 0.265 1.00 95.75 77 ASP A CA 1
ATOM 594 C C . ASP A 1 77 ? -2.457 -11.709 -0.267 1.00 95.75 77 ASP A C 1
ATOM 596 O O . ASP A 1 77 ? -2.779 -11.664 -1.444 1.00 95.75 77 ASP A O 1
ATOM 600 N N . LEU A 1 78 ? -2.531 -10.640 0.526 1.00 97.06 78 LEU A N 1
ATOM 601 C CA . LEU A 1 78 ? -3.098 -9.368 0.078 1.00 97.06 78 LEU A CA 1
ATOM 602 C C . LEU A 1 78 ? -2.331 -8.752 -1.110 1.00 97.06 78 LEU A C 1
ATOM 604 O O . LEU A 1 78 ? -2.931 -8.235 -2.050 1.00 97.06 78 LEU A O 1
ATOM 608 N N . ILE A 1 79 ? -0.995 -8.823 -1.096 1.00 98.00 79 ILE A N 1
ATOM 609 C CA . ILE A 1 79 ? -0.173 -8.390 -2.240 1.00 98.00 79 ILE A CA 1
ATOM 610 C C . ILE A 1 79 ? -0.449 -9.265 -3.470 1.00 98.00 79 ILE A C 1
ATOM 612 O O . ILE A 1 79 ? -0.510 -8.755 -4.585 1.00 98.00 79 ILE A O 1
ATOM 616 N N . ALA A 1 80 ? -0.566 -10.580 -3.283 1.00 97.62 80 ALA A N 1
ATOM 617 C CA . ALA A 1 80 ? -0.847 -11.525 -4.358 1.00 97.62 80 ALA A CA 1
ATOM 618 C C . ALA A 1 80 ? -2.213 -11.240 -5.005 1.00 97.62 80 ALA A C 1
ATOM 620 O O . ALA A 1 80 ? -2.271 -11.118 -6.229 1.00 97.62 80 ALA A O 1
ATOM 621 N N . ASP A 1 81 ? -3.247 -11.026 -4.190 1.00 96.75 81 ASP A N 1
ATOM 622 C CA . ASP A 1 81 ? -4.593 -10.655 -4.635 1.00 96.75 81 ASP A CA 1
ATOM 623 C C . ASP A 1 81 ? -4.566 -9.333 -5.416 1.00 96.75 81 ASP A C 1
ATOM 625 O O . ASP A 1 81 ? -5.044 -9.272 -6.546 1.00 96.75 81 ASP A O 1
ATOM 629 N N . SER A 1 82 ? -3.888 -8.306 -4.883 1.00 97.38 82 SER A N 1
ATOM 630 C CA . SER A 1 82 ? -3.757 -7.001 -5.553 1.00 97.38 82 SER A CA 1
ATOM 631 C C . SER A 1 82 ? -3.034 -7.051 -6.895 1.00 97.38 82 SER A C 1
ATOM 633 O O . SER A 1 82 ? -3.202 -6.143 -7.705 1.00 97.38 82 SER A O 1
ATOM 635 N N . LEU A 1 83 ? -2.173 -8.040 -7.118 1.00 97.31 83 LEU A N 1
ATOM 636 C CA . LEU A 1 83 ? -1.439 -8.188 -8.372 1.00 97.31 83 LEU A CA 1
ATOM 637 C C . LEU A 1 83 ? -2.076 -9.213 -9.311 1.00 97.31 83 LEU A C 1
ATOM 639 O O . LEU A 1 83 ? -1.499 -9.462 -10.371 1.00 97.31 83 LEU A O 1
ATOM 643 N N . ASP A 1 84 ? -3.209 -9.805 -8.922 1.00 96.00 84 ASP A N 1
ATOM 644 C CA . ASP A 1 84 ? -3.876 -10.908 -9.619 1.00 96.00 84 ASP A CA 1
ATOM 645 C C . ASP A 1 84 ? -2.904 -12.060 -9.943 1.00 96.00 84 ASP A C 1
ATOM 647 O O . ASP A 1 84 ? -2.774 -12.551 -11.068 1.00 96.00 84 ASP A O 1
ATOM 651 N N . VAL A 1 85 ? -2.121 -12.468 -8.937 1.00 96.56 85 VAL A N 1
ATOM 652 C CA . VAL A 1 85 ? -1.176 -13.588 -9.047 1.00 96.56 85 VAL A CA 1
ATOM 653 C C . VAL A 1 85 ? -1.323 -14.546 -7.879 1.00 96.56 85 VAL A C 1
ATOM 655 O O . VAL A 1 85 ? -1.636 -14.163 -6.763 1.00 96.56 85 VAL A O 1
ATOM 658 N N . SER A 1 86 ? -0.979 -15.816 -8.087 1.00 95.81 86 SER A N 1
ATOM 659 C CA . SER A 1 86 ? -0.851 -16.749 -6.965 1.00 95.81 86 SER A CA 1
ATOM 660 C C . SER A 1 86 ? 0.358 -16.414 -6.080 1.00 95.81 86 SER A C 1
ATOM 662 O O . SER A 1 86 ? 1.386 -15.934 -6.566 1.00 95.81 86 SER A O 1
ATOM 664 N N . ILE A 1 87 ? 0.306 -16.781 -4.795 1.00 92.31 87 ILE A N 1
ATOM 665 C CA . ILE A 1 87 ? 1.434 -16.635 -3.847 1.00 92.31 87 ILE A CA 1
ATOM 666 C C . ILE A 1 87 ? 2.716 -17.313 -4.371 1.00 92.31 87 ILE A C 1
ATOM 668 O O . ILE A 1 87 ? 3.828 -16.811 -4.174 1.00 92.31 87 ILE A O 1
ATOM 672 N N . THR A 1 88 ? 2.579 -18.437 -5.080 1.00 90.69 88 THR A N 1
ATOM 673 C CA . THR A 1 88 ? 3.705 -19.129 -5.726 1.00 90.69 88 THR A CA 1
ATOM 674 C C . THR A 1 88 ? 4.321 -18.284 -6.843 1.00 90.69 88 THR A C 1
ATOM 676 O O . THR A 1 88 ? 5.545 -18.232 -6.982 1.00 90.69 88 THR A O 1
ATOM 679 N N . ASN A 1 89 ? 3.498 -17.591 -7.635 1.00 93.31 89 ASN A N 1
ATOM 680 C CA . ASN A 1 89 ? 3.976 -16.697 -8.689 1.00 93.31 89 ASN A CA 1
ATOM 681 C C . ASN A 1 89 ? 4.507 -15.368 -8.137 1.00 93.31 89 ASN A C 1
ATOM 683 O O . ASN A 1 89 ? 5.467 -14.840 -8.700 1.00 93.31 89 ASN A O 1
ATOM 687 N N . LEU A 1 90 ? 3.991 -14.886 -7.003 1.00 95.88 90 LEU A N 1
ATOM 688 C CA . LEU A 1 90 ? 4.509 -13.705 -6.307 1.00 95.88 90 LEU A CA 1
ATOM 689 C C . LEU A 1 90 ? 6.010 -13.841 -6.003 1.00 95.88 90 LEU A C 1
ATOM 691 O O . LEU A 1 90 ? 6.785 -12.925 -6.265 1.00 95.88 90 LEU A O 1
ATOM 695 N N . ALA A 1 91 ? 6.458 -15.015 -5.542 1.00 93.75 91 ALA A N 1
ATOM 696 C CA . ALA A 1 91 ? 7.874 -15.254 -5.248 1.00 93.75 91 ALA A CA 1
ATOM 697 C C . ALA A 1 91 ? 8.792 -15.091 -6.478 1.00 93.75 91 ALA A C 1
ATOM 699 O O . ALA A 1 91 ? 9.945 -14.677 -6.341 1.00 93.75 91 ALA A O 1
ATOM 700 N N . LYS A 1 92 ? 8.282 -15.370 -7.687 1.00 94.69 92 LYS A N 1
ATOM 701 C CA . LYS A 1 92 ? 9.019 -15.176 -8.947 1.00 94.69 92 LYS A CA 1
ATOM 702 C C . LYS A 1 92 ? 9.166 -13.693 -9.295 1.00 94.69 92 LYS A C 1
ATOM 704 O O . LYS A 1 92 ? 10.144 -13.314 -9.940 1.00 94.69 92 LYS A O 1
ATOM 709 N N . LEU A 1 93 ? 8.220 -12.851 -8.873 1.00 96.88 93 LEU A N 1
ATOM 710 C CA . LEU A 1 93 ? 8.272 -11.407 -9.105 1.00 96.88 93 LEU A CA 1
ATOM 711 C C . LEU A 1 93 ? 9.400 -10.738 -8.314 1.00 96.88 93 LEU A C 1
ATOM 713 O O . LEU A 1 93 ? 9.987 -9.778 -8.803 1.00 96.88 93 LEU A O 1
ATOM 717 N N . TYR A 1 94 ? 9.795 -11.292 -7.163 1.00 96.50 94 TYR A N 1
ATOM 718 C CA . TYR A 1 94 ? 10.879 -10.738 -6.343 1.00 96.50 94 TYR A CA 1
ATOM 719 C C . TYR A 1 94 ? 12.247 -10.682 -7.041 1.00 96.50 94 TYR A C 1
ATOM 721 O O . TYR A 1 94 ? 13.125 -9.957 -6.585 1.00 96.50 94 TYR A O 1
ATOM 729 N N . GLN A 1 95 ? 12.448 -11.449 -8.117 1.00 95.56 95 GLN A N 1
ATOM 730 C CA . GLN A 1 95 ? 13.703 -11.475 -8.881 1.00 95.56 95 GLN A CA 1
ATOM 731 C C . GLN A 1 95 ? 13.676 -10.563 -10.116 1.00 95.56 95 GLN A C 1
ATOM 733 O O . GLN A 1 95 ? 14.650 -10.485 -10.866 1.00 95.56 95 GLN A O 1
ATOM 738 N N . ARG A 1 96 ? 12.551 -9.892 -10.384 1.00 96.62 96 ARG A N 1
ATOM 739 C CA . ARG A 1 96 ? 12.405 -9.028 -11.557 1.00 96.62 96 ARG A CA 1
ATOM 740 C C . ARG A 1 96 ? 13.175 -7.727 -11.346 1.00 96.62 96 ARG A C 1
ATOM 742 O O . ARG A 1 96 ? 13.019 -7.071 -10.322 1.00 96.62 96 ARG A O 1
ATOM 749 N N . LYS A 1 97 ? 13.950 -7.315 -12.354 1.00 97.25 97 LYS A N 1
ATOM 750 C CA . LYS A 1 97 ? 14.597 -5.991 -12.365 1.00 97.25 97 LYS A CA 1
ATOM 751 C C . LYS A 1 97 ? 13.572 -4.852 -12.371 1.00 97.25 97 LYS A C 1
ATOM 753 O O . LYS A 1 97 ? 13.804 -3.832 -11.743 1.00 97.25 97 LYS A O 1
ATOM 758 N N . ALA A 1 98 ? 12.450 -5.059 -13.056 1.00 97.69 98 ALA A N 1
ATOM 759 C CA . ALA A 1 98 ? 11.308 -4.158 -13.089 1.00 97.69 98 ALA A CA 1
ATOM 760 C C . ALA A 1 98 ? 10.016 -4.977 -13.214 1.00 97.69 98 ALA A C 1
ATOM 762 O O . ALA A 1 98 ? 9.980 -5.987 -13.927 1.00 97.69 98 ALA A O 1
ATOM 763 N N . LEU A 1 99 ? 8.977 -4.548 -12.510 1.00 98.00 99 LEU A N 1
ATOM 764 C CA . LEU A 1 99 ? 7.602 -5.003 -12.668 1.00 98.00 99 LEU A CA 1
ATOM 765 C C . LEU A 1 99 ? 6.936 -4.253 -13.826 1.00 98.00 99 LEU A C 1
ATOM 767 O O . LEU A 1 99 ? 7.491 -3.299 -14.371 1.00 98.00 99 LEU A O 1
ATOM 771 N N . SER A 1 100 ? 5.743 -4.689 -14.226 1.00 97.50 100 SER A N 1
ATOM 772 C CA . SER A 1 100 ? 4.958 -3.941 -15.214 1.00 97.50 100 SER A CA 1
ATOM 773 C C . SER A 1 100 ? 4.461 -2.605 -14.645 1.00 97.50 100 SER A C 1
ATOM 775 O O . SER A 1 100 ? 4.402 -2.412 -13.428 1.00 97.50 100 SER A O 1
ATOM 777 N N . ARG A 1 101 ? 4.066 -1.681 -15.534 1.00 97.25 101 ARG A N 1
ATOM 778 C CA . ARG A 1 101 ? 3.431 -0.414 -15.139 1.00 97.25 101 ARG A CA 1
ATOM 779 C C . ARG A 1 101 ? 2.175 -0.659 -14.306 1.00 97.25 101 ARG A C 1
ATOM 781 O O . ARG A 1 101 ? 2.080 -0.105 -13.222 1.00 97.25 101 ARG A O 1
ATOM 788 N N . THR A 1 102 ? 1.299 -1.553 -14.759 1.00 97.19 102 THR A N 1
ATOM 789 C CA . THR A 1 102 ? 0.085 -1.941 -14.030 1.00 97.19 102 THR A CA 1
ATOM 790 C C . THR A 1 102 ? 0.413 -2.460 -12.634 1.00 97.19 102 THR A C 1
ATOM 792 O O . THR A 1 102 ? -0.097 -1.930 -11.662 1.00 97.19 102 THR A O 1
ATOM 795 N N . GLN A 1 103 ? 1.346 -3.410 -12.499 1.00 97.94 103 GLN A N 1
ATOM 796 C CA . GLN A 1 103 ? 1.760 -3.907 -11.178 1.00 97.94 103 GLN A CA 1
ATOM 797 C C . GLN A 1 103 ? 2.365 -2.807 -10.298 1.00 97.94 103 GLN A C 1
ATOM 799 O O . GLN A 1 103 ? 2.179 -2.812 -9.090 1.00 97.94 103 GLN A O 1
ATOM 804 N N . THR A 1 104 ? 3.102 -1.866 -10.889 1.00 98.31 104 THR A N 1
ATOM 805 C CA . THR A 1 104 ? 3.674 -0.732 -10.153 1.00 98.31 104 THR A CA 1
ATOM 806 C C . THR A 1 104 ? 2.577 0.191 -9.620 1.00 98.31 104 THR A C 1
ATOM 808 O O . THR A 1 104 ? 2.650 0.601 -8.467 1.00 98.31 104 THR A O 1
ATOM 811 N N . GLU A 1 105 ? 1.567 0.496 -10.434 1.00 97.62 105 GLU A N 1
ATOM 812 C CA . GLU A 1 105 ? 0.414 1.321 -10.050 1.00 97.62 105 GLU A CA 1
ATOM 813 C C . GLU A 1 105 ? -0.461 0.616 -9.002 1.00 97.62 105 GLU A C 1
ATOM 815 O O . GLU A 1 105 ? -0.840 1.240 -8.018 1.00 97.62 105 GLU A O 1
ATOM 820 N N . GLU A 1 106 ? -0.686 -0.695 -9.133 1.00 97.81 106 GLU A N 1
ATOM 821 C CA . GLU A 1 106 ? -1.385 -1.514 -8.129 1.00 97.81 106 GLU A CA 1
ATOM 822 C C . GLU A 1 106 ? -0.688 -1.474 -6.761 1.00 97.81 106 GLU A C 1
ATOM 824 O O . GLU A 1 106 ? -1.327 -1.252 -5.733 1.00 97.81 106 GLU A O 1
ATOM 829 N N . LEU A 1 107 ? 0.641 -1.640 -6.733 1.00 98.12 107 LEU A N 1
ATOM 830 C CA . LEU A 1 107 ? 1.419 -1.534 -5.493 1.00 98.12 107 LEU A CA 1
ATOM 831 C C . LEU A 1 107 ? 1.415 -0.115 -4.932 1.00 98.12 107 LEU A C 1
ATOM 833 O O . LEU A 1 107 ? 1.440 0.067 -3.715 1.00 98.12 107 LEU A O 1
ATOM 837 N N . GLU A 1 108 ? 1.421 0.899 -5.791 1.00 96.81 108 GLU A N 1
ATOM 838 C CA . GLU A 1 108 ? 1.369 2.282 -5.340 1.00 96.81 108 GLU A CA 1
ATOM 839 C C . GLU A 1 108 ? 0.060 2.583 -4.621 1.00 96.81 108 GLU A C 1
ATOM 841 O O . GLU A 1 108 ? 0.105 3.063 -3.488 1.00 96.81 108 GLU A O 1
ATOM 846 N N . ASP A 1 109 ? -1.061 2.215 -5.229 1.00 96.94 109 ASP A N 1
ATOM 847 C CA . ASP A 1 109 ? -2.403 2.383 -4.678 1.00 96.94 109 ASP A CA 1
ATOM 848 C C . ASP A 1 109 ? -2.568 1.582 -3.371 1.00 96.94 109 ASP A C 1
ATOM 850 O O . ASP A 1 109 ? -2.964 2.126 -2.337 1.00 96.94 109 ASP A O 1
ATOM 854 N N . LEU A 1 110 ? -2.133 0.313 -3.363 1.00 98.06 110 LEU A N 1
ATOM 855 C CA . LEU A 1 110 ? -2.144 -0.544 -2.173 1.00 98.06 110 LEU A CA 1
ATOM 856 C C . LEU A 1 110 ? -1.321 0.045 -1.022 1.00 98.06 110 LEU A C 1
ATOM 858 O O . LEU A 1 110 ? -1.803 0.137 0.106 1.00 98.06 110 LEU A O 1
ATOM 862 N N . THR A 1 111 ? -0.071 0.434 -1.277 1.00 97.38 111 THR A N 1
ATOM 863 C CA . THR A 1 111 ? 0.814 0.949 -0.219 1.00 97.38 111 THR A CA 1
ATOM 864 C C . THR A 1 111 ? 0.378 2.322 0.281 1.00 97.38 111 THR A C 1
ATOM 866 O O . THR A 1 111 ? 0.593 2.630 1.455 1.00 97.38 111 THR A O 1
ATOM 869 N N . ASN A 1 112 ? -0.235 3.143 -0.580 1.00 95.19 112 ASN A N 1
ATOM 870 C CA . ASN A 1 112 ? -0.814 4.425 -0.196 1.00 95.19 112 ASN A CA 1
ATOM 871 C C . ASN A 1 112 ? -1.981 4.229 0.777 1.00 95.19 112 ASN A C 1
ATOM 873 O O . ASN A 1 112 ? -1.944 4.769 1.885 1.00 95.19 112 ASN A O 1
ATOM 877 N N . LEU A 1 113 ? -2.956 3.390 0.412 1.00 95.88 113 LEU A N 1
ATOM 878 C CA . LEU A 1 113 ? -4.087 3.080 1.284 1.00 95.88 113 LEU A CA 1
ATOM 879 C C . LEU A 1 113 ? -3.635 2.407 2.584 1.00 95.88 113 LEU A C 1
ATOM 881 O O . LEU A 1 113 ? -4.103 2.779 3.657 1.00 95.88 113 LEU A O 1
ATOM 885 N N . TRP A 1 114 ? -2.707 1.448 2.507 1.00 96.75 114 TRP A N 1
ATOM 886 C CA . TRP A 1 114 ? -2.168 0.767 3.686 1.00 96.75 114 TRP A CA 1
ATOM 887 C C . TRP A 1 114 ? -1.634 1.769 4.709 1.00 96.75 114 TRP A C 1
ATOM 889 O O . TRP A 1 114 ? -2.007 1.717 5.881 1.00 96.75 114 TRP A O 1
ATOM 899 N N . LYS A 1 115 ? -0.796 2.716 4.263 1.00 93.88 115 LYS A N 1
ATOM 900 C CA . LYS A 1 115 ? -0.212 3.721 5.154 1.00 93.88 115 LYS A CA 1
ATOM 901 C C . LYS A 1 115 ? -1.257 4.69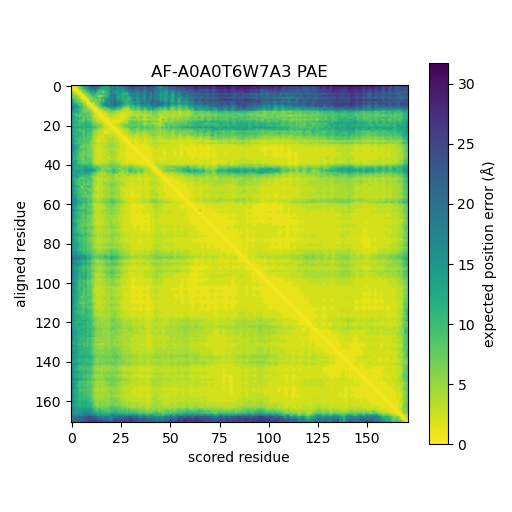9 5.685 1.00 93.88 115 LYS A C 1
ATOM 903 O O . LYS A 1 115 ? -1.192 5.068 6.854 1.00 93.88 115 LYS A O 1
ATOM 908 N N . GLU A 1 116 ? -2.216 5.100 4.852 1.00 91.88 116 GLU A N 1
ATOM 909 C CA . GLU A 1 116 ? -3.321 5.963 5.272 1.00 91.88 116 GLU A CA 1
ATOM 910 C C . GLU A 1 116 ? -4.160 5.317 6.379 1.00 91.88 116 GLU A C 1
ATOM 912 O O . GLU A 1 116 ? -4.464 5.970 7.372 1.00 91.88 116 GLU A O 1
ATOM 917 N N . VAL A 1 117 ? -4.513 4.041 6.233 1.00 93.56 117 VAL A N 1
ATOM 918 C CA . VAL A 1 117 ? -5.263 3.296 7.250 1.00 93.56 117 VAL A CA 1
ATOM 919 C C . VAL A 1 117 ? -4.438 3.139 8.525 1.00 93.56 117 VAL A C 1
ATOM 921 O O . VAL A 1 117 ? -4.925 3.454 9.610 1.00 93.56 117 VAL A O 1
ATOM 924 N N . GLU A 1 118 ? -3.189 2.679 8.402 1.00 93.94 118 GLU A N 1
ATOM 925 C CA . GLU A 1 118 ? -2.291 2.450 9.541 1.00 93.94 118 GLU A CA 1
ATOM 926 C C . GLU A 1 118 ? -2.143 3.717 10.396 1.00 93.94 118 GLU A C 1
ATOM 928 O O . GLU A 1 118 ? -2.275 3.668 11.619 1.00 93.94 118 GLU A O 1
ATOM 933 N N . GLN A 1 119 ? -1.876 4.860 9.763 1.00 90.06 119 GLN A N 1
ATOM 934 C CA . GLN A 1 119 ? -1.618 6.107 10.478 1.00 90.06 119 GLN A CA 1
ATOM 935 C C . GLN A 1 119 ? -2.903 6.793 10.923 1.00 90.06 119 GLN A C 1
ATOM 937 O O . GLN A 1 119 ? -3.028 7.150 12.090 1.00 90.06 119 GLN A O 1
ATOM 942 N N . ASP A 1 120 ? -3.871 6.966 10.027 1.00 88.19 120 ASP A N 1
ATOM 943 C CA . ASP A 1 120 ? -4.983 7.867 10.309 1.00 88.19 120 ASP A CA 1
ATOM 944 C C . ASP A 1 120 ? -6.113 7.192 11.100 1.00 88.19 120 ASP A C 1
ATOM 946 O O . ASP A 1 120 ? -6.860 7.890 11.781 1.00 88.19 120 ASP A O 1
ATOM 950 N N . LEU A 1 121 ? -6.264 5.862 11.021 1.00 90.44 121 LEU A N 1
ATOM 951 C CA . LEU A 1 121 ? -7.252 5.137 11.834 1.00 90.44 121 LEU A CA 1
ATOM 952 C C . LEU A 1 121 ? -6.650 4.543 13.105 1.00 90.44 121 LEU A C 1
ATOM 954 O O . LEU A 1 121 ? -7.323 4.493 14.132 1.00 90.44 121 LEU A O 1
ATOM 958 N N . PHE A 1 122 ? -5.396 4.094 13.045 1.00 92.38 122 PHE A N 1
ATOM 959 C CA . PHE A 1 122 ? -4.784 3.330 14.134 1.00 92.38 122 PHE A CA 1
ATOM 960 C C . PHE A 1 122 ? -3.587 4.026 14.781 1.00 92.38 122 PHE A C 1
ATOM 962 O O . PHE A 1 122 ? -2.978 3.454 15.677 1.00 92.38 122 PHE A O 1
ATOM 969 N N . SER A 1 123 ? -3.241 5.257 14.381 1.00 90.44 123 SER A N 1
ATOM 970 C CA . SER A 1 12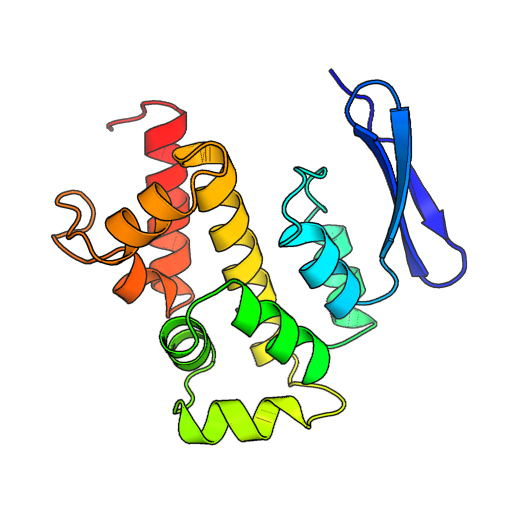3 ? -2.085 5.997 14.921 1.00 90.44 123 SER A CA 1
ATOM 971 C C . SER A 1 123 ? -0.773 5.196 14.882 1.00 90.44 123 SER A C 1
ATOM 973 O O . SER A 1 123 ? 0.075 5.336 15.761 1.00 90.44 123 SER A O 1
ATOM 975 N N . GLY A 1 124 ? -0.607 4.321 13.884 1.00 90.62 124 GLY A N 1
ATOM 976 C CA . GLY A 1 124 ? 0.547 3.428 13.773 1.00 90.62 124 GLY A CA 1
ATOM 977 C C . GLY A 1 124 ? 0.429 2.091 14.519 1.00 90.62 124 GLY A C 1
ATOM 978 O O . GLY A 1 124 ? 1.384 1.315 14.491 1.00 90.62 124 GLY A O 1
ATOM 979 N N . ASP A 1 125 ? -0.698 1.784 15.173 1.00 93.00 125 ASP A N 1
ATOM 980 C CA . ASP A 1 125 ? -0.908 0.506 15.866 1.00 93.00 125 ASP A CA 1
ATOM 981 C C . ASP A 1 125 ? -1.145 -0.644 14.867 1.00 93.00 125 ASP A C 1
ATOM 983 O O . ASP A 1 125 ? -2.255 -0.899 14.381 1.00 93.00 125 ASP A O 1
ATOM 987 N N . LYS A 1 126 ? -0.060 -1.370 14.583 1.00 92.12 126 LYS A N 1
ATOM 988 C CA . LYS A 1 126 ? -0.033 -2.515 13.663 1.00 92.12 126 LYS A CA 1
ATOM 989 C C . LYS A 1 126 ? -0.901 -3.688 14.137 1.00 92.12 126 LYS A C 1
ATOM 991 O O . LYS A 1 126 ? -1.440 -4.411 13.301 1.00 92.12 126 LYS A O 1
ATOM 996 N N . GLU A 1 127 ? -1.074 -3.884 15.445 1.00 93.69 127 GLU A N 1
ATOM 997 C CA . GLU A 1 127 ? -1.892 -4.982 15.983 1.00 93.69 127 GLU A CA 1
ATOM 998 C C . GLU A 1 127 ? -3.388 -4.670 15.881 1.00 93.69 127 GLU A C 1
ATOM 1000 O O . GLU A 1 127 ? -4.202 -5.558 15.605 1.00 93.69 127 GLU A O 1
ATOM 1005 N N . MET A 1 128 ? -3.783 -3.406 16.055 1.00 95.06 128 MET A N 1
ATOM 1006 C CA . MET A 1 128 ? -5.144 -2.966 15.733 1.00 95.06 128 MET A CA 1
ATOM 1007 C C . MET A 1 128 ? -5.433 -3.093 14.240 1.00 95.06 128 MET A C 1
ATOM 1009 O O . MET A 1 128 ? -6.454 -3.681 13.882 1.00 95.06 128 MET A O 1
ATOM 1013 N N . MET A 1 129 ? -4.519 -2.635 13.380 1.00 95.12 129 MET A N 1
ATOM 1014 C CA . MET A 1 129 ? -4.667 -2.768 11.930 1.00 95.12 129 MET A CA 1
ATOM 1015 C C . MET A 1 129 ? -4.827 -4.232 11.509 1.00 95.12 129 MET A C 1
ATOM 1017 O O . MET A 1 129 ? -5.743 -4.564 10.759 1.00 95.12 129 MET A O 1
ATOM 1021 N N . LYS A 1 130 ? -3.979 -5.126 12.029 1.00 94.50 130 LYS A N 1
ATOM 1022 C CA . LYS A 1 130 ? -4.041 -6.561 11.735 1.00 94.50 130 LYS A CA 1
ATOM 1023 C C . LYS A 1 130 ? -5.383 -7.173 12.128 1.00 94.50 130 LYS A C 1
ATOM 1025 O O . LYS A 1 130 ? -5.968 -7.897 11.334 1.00 94.50 130 LYS A O 1
ATOM 1030 N N . ARG A 1 131 ? -5.895 -6.861 13.323 1.00 95.75 131 ARG A N 1
ATOM 1031 C CA . ARG A 1 131 ? -7.222 -7.333 13.754 1.00 95.75 131 ARG A CA 1
ATOM 1032 C C . ARG A 1 131 ? -8.333 -6.784 12.867 1.00 95.75 131 ARG A C 1
ATOM 1034 O O . ARG A 1 131 ? -9.234 -7.528 12.494 1.00 95.75 131 ARG A O 1
ATOM 1041 N N . TRP A 1 132 ? -8.263 -5.502 12.519 1.00 95.75 132 TRP A N 1
ATOM 1042 C CA . TRP A 1 132 ? -9.261 -4.855 11.675 1.00 95.75 132 TRP A CA 1
ATOM 1043 C C . TRP A 1 132 ? -9.332 -5.474 10.277 1.00 95.75 132 TRP A C 1
ATOM 1045 O O . TRP A 1 132 ? -10.432 -5.706 9.791 1.00 95.75 132 TRP A O 1
ATOM 1055 N N . LEU A 1 133 ? -8.190 -5.817 9.671 1.00 96.44 133 LEU A N 1
ATOM 1056 C CA . LEU A 1 133 ? -8.133 -6.438 8.342 1.00 96.44 133 LEU A CA 1
ATOM 1057 C C . LEU A 1 133 ? -8.985 -7.706 8.227 1.00 96.44 133 LEU A C 1
ATOM 1059 O O . LEU A 1 133 ? -9.618 -7.901 7.194 1.00 96.44 133 LEU A O 1
ATOM 1063 N N . ASP A 1 134 ? -9.020 -8.527 9.276 1.00 96.31 134 ASP A N 1
ATOM 1064 C CA . ASP A 1 134 ? -9.756 -9.796 9.301 1.00 96.31 134 ASP A CA 1
ATOM 1065 C C . ASP A 1 134 ? -11.142 -9.679 9.974 1.00 96.31 134 ASP A C 1
ATOM 1067 O O . ASP A 1 134 ? -11.854 -10.675 10.106 1.00 96.31 134 ASP A O 1
ATOM 1071 N N . THR A 1 135 ? -11.549 -8.481 10.411 1.00 97.06 135 THR A N 1
ATOM 1072 C CA . THR A 1 135 ? -12.841 -8.262 11.081 1.00 97.06 135 THR A CA 1
ATOM 1073 C C . THR A 1 135 ? -13.905 -7.830 10.066 1.00 97.06 135 THR A C 1
ATOM 1075 O O . THR A 1 135 ? -13.739 -6.785 9.437 1.00 97.06 135 THR A O 1
ATOM 1078 N N . PRO A 1 136 ? -15.021 -8.570 9.922 1.00 97.31 136 PRO A N 1
ATOM 1079 C CA . PRO A 1 136 ? -16.175 -8.137 9.135 1.00 97.31 136 PRO A CA 1
ATOM 1080 C C . PRO A 1 136 ? -16.690 -6.763 9.573 1.00 97.31 136 PRO A C 1
ATOM 1082 O O . PRO A 1 136 ? -16.952 -6.543 10.759 1.00 97.31 136 PRO A O 1
ATOM 1085 N N . VAL A 1 137 ? -16.872 -5.843 8.624 1.00 96.12 137 VAL A N 1
ATOM 1086 C CA . VAL A 1 137 ? -17.364 -4.488 8.907 1.00 96.12 137 VAL A CA 1
ATOM 1087 C C . VAL A 1 137 ? -18.810 -4.360 8.419 1.00 96.12 137 VAL A C 1
ATOM 1089 O O . VAL A 1 137 ? -19.045 -4.404 7.212 1.00 96.12 137 VAL A O 1
ATOM 1092 N N . PRO A 1 138 ? -19.802 -4.137 9.307 1.00 94.31 138 PRO A N 1
ATOM 1093 C CA . PRO A 1 138 ? -21.208 -4.025 8.905 1.00 94.31 138 PRO A CA 1
ATOM 1094 C C . PRO A 1 138 ? -21.482 -2.935 7.861 1.00 94.31 138 PRO A C 1
ATOM 1096 O O . PRO A 1 138 ? -22.309 -3.120 6.980 1.00 94.31 138 PRO A O 1
ATOM 1099 N N . ALA A 1 139 ? -20.757 -1.814 7.928 1.00 91.69 139 ALA A N 1
ATOM 1100 C CA . ALA A 1 139 ? -20.871 -0.717 6.963 1.00 91.69 139 ALA A CA 1
ATOM 1101 C C . ALA A 1 139 ? -20.272 -1.035 5.577 1.00 91.69 139 ALA A C 1
ATOM 1103 O O . ALA A 1 139 ? -20.405 -0.229 4.659 1.00 91.69 139 ALA A O 1
ATOM 1104 N N . LEU A 1 140 ? -19.589 -2.173 5.441 1.00 95.12 140 LEU A N 1
ATOM 1105 C CA . LEU A 1 140 ? -19.031 -2.701 4.196 1.00 95.12 140 LEU A CA 1
ATOM 1106 C C . LEU A 1 140 ? -19.776 -3.978 3.781 1.00 95.12 140 LEU A C 1
ATOM 1108 O O . LEU A 1 140 ? -19.166 -4.917 3.287 1.00 95.12 140 LEU A O 1
ATOM 1112 N N . ASP A 1 141 ? -21.079 -4.050 4.066 1.00 95.25 141 ASP A N 1
ATOM 1113 C CA . ASP A 1 141 ? -21.930 -5.221 3.816 1.00 95.25 141 ASP A CA 1
ATOM 1114 C C . ASP A 1 141 ? -21.416 -6.522 4.467 1.00 95.25 141 ASP A C 1
ATOM 1116 O O . ASP A 1 141 ? -21.687 -7.629 4.007 1.00 95.25 141 ASP A O 1
ATOM 1120 N N . GLY A 1 142 ? -20.675 -6.398 5.575 1.00 96.31 142 GLY A N 1
ATOM 1121 C CA . GLY A 1 142 ? -20.076 -7.533 6.277 1.00 96.31 142 GLY A CA 1
ATOM 1122 C C . GLY A 1 142 ? -18.789 -8.062 5.639 1.00 96.31 142 GLY A C 1
ATOM 1123 O O . GLY A 1 142 ? -18.237 -9.041 6.138 1.00 96.31 142 GLY A O 1
ATOM 1124 N N . GLU A 1 143 ? -18.273 -7.423 4.587 1.00 97.44 143 GLU A N 1
ATOM 1125 C CA . GLU A 1 143 ? -16.955 -7.739 4.035 1.00 97.44 143 GLU A CA 1
ATOM 1126 C C . GLU A 1 143 ? -15.835 -7.374 5.015 1.00 97.44 143 GLU A C 1
ATOM 1128 O O . GLU A 1 143 ? -15.948 -6.475 5.859 1.00 97.44 143 GLU A O 1
ATOM 1133 N N . THR A 1 144 ? -14.716 -8.080 4.880 1.00 97.25 144 THR A N 1
ATOM 1134 C CA . THR A 1 144 ? -13.491 -7.746 5.609 1.00 97.25 144 THR A CA 1
ATOM 1135 C C . THR A 1 144 ? -12.710 -6.668 4.852 1.00 97.25 144 THR A C 1
ATOM 1137 O O . THR A 1 144 ? -12.681 -6.667 3.620 1.00 97.25 144 THR A O 1
ATOM 1140 N N . PRO A 1 145 ? -11.987 -5.769 5.534 1.00 97.19 145 PRO A N 1
ATOM 1141 C CA . PRO A 1 145 ? -11.114 -4.833 4.838 1.00 97.19 145 PRO A CA 1
ATOM 1142 C C . PRO A 1 145 ? -10.045 -5.528 3.993 1.00 97.19 145 PRO A C 1
ATOM 1144 O O . PRO A 1 145 ? -9.677 -5.032 2.932 1.00 97.19 145 PRO A O 1
ATOM 1147 N N . LYS A 1 146 ? -9.575 -6.704 4.417 1.00 96.75 146 LYS A N 1
ATOM 1148 C CA . LYS A 1 146 ? -8.622 -7.503 3.649 1.00 96.75 146 LYS A CA 1
ATOM 1149 C C . LYS A 1 146 ? -9.182 -7.964 2.301 1.00 96.75 146 LYS A C 1
ATOM 1151 O O . LYS A 1 146 ? -8.491 -7.792 1.299 1.00 96.75 146 LYS A O 1
ATOM 1156 N N . SER A 1 147 ? -10.413 -8.489 2.257 1.00 95.75 147 SER A N 1
ATOM 1157 C CA . SER A 1 147 ? -11.050 -8.932 1.000 1.00 95.75 147 SER A CA 1
ATOM 1158 C C . SER A 1 147 ? -11.237 -7.778 0.013 1.00 95.75 147 SER A C 1
ATOM 1160 O O . SER A 1 147 ? -11.040 -7.947 -1.189 1.00 95.75 147 SER A O 1
ATOM 1162 N N . LEU A 1 148 ? -11.530 -6.576 0.510 1.00 97.56 148 LEU A N 1
ATOM 1163 C CA . LEU A 1 148 ? -11.675 -5.384 -0.327 1.00 97.56 148 LEU A CA 1
ATOM 1164 C C . LEU A 1 148 ? -10.327 -4.831 -0.810 1.00 97.56 148 LEU A C 1
ATOM 1166 O O . LEU A 1 148 ? -10.193 -4.437 -1.970 1.00 97.56 148 LEU A O 1
ATOM 1170 N N . MET A 1 149 ? -9.312 -4.806 0.055 1.00 96.75 149 MET A N 1
ATOM 1171 C CA . MET A 1 149 ? -8.022 -4.172 -0.242 1.00 96.75 149 MET A CA 1
ATOM 1172 C C . MET A 1 149 ? -7.242 -4.879 -1.367 1.00 96.75 149 MET A C 1
ATOM 1174 O O . MET A 1 149 ? -6.390 -4.263 -2.017 1.00 96.75 149 MET A O 1
ATOM 1178 N N . GLY A 1 150 ? -7.572 -6.145 -1.642 1.00 95.50 150 GLY A N 1
ATOM 1179 C CA . GLY A 1 150 ? -7.006 -6.937 -2.734 1.00 95.50 150 GLY A CA 1
ATOM 1180 C C . GLY A 1 150 ? -7.427 -6.494 -4.139 1.00 95.50 150 GLY A C 1
ATOM 1181 O O . GLY A 1 150 ? -6.941 -7.057 -5.107 1.00 95.50 150 GLY A O 1
ATOM 1182 N N . THR A 1 151 ? -8.301 -5.494 -4.297 1.00 95.88 151 THR A N 1
ATOM 1183 C CA . THR A 1 151 ? -8.708 -4.991 -5.622 1.00 95.88 151 THR A CA 1
ATOM 1184 C C . THR A 1 151 ? -8.738 -3.466 -5.663 1.00 95.88 151 THR A C 1
ATOM 1186 O O . THR A 1 151 ? -9.079 -2.831 -4.666 1.00 95.88 151 THR A O 1
ATOM 1189 N N . ILE A 1 152 ? -8.487 -2.851 -6.828 1.00 95.75 152 ILE A N 1
ATOM 1190 C CA . ILE A 1 152 ? -8.645 -1.389 -7.008 1.00 95.75 152 ILE A CA 1
ATOM 1191 C C . ILE A 1 152 ? -10.041 -0.919 -6.572 1.00 95.75 152 ILE A C 1
ATOM 1193 O O . ILE A 1 152 ? -10.188 0.107 -5.908 1.00 95.75 152 ILE A O 1
ATOM 1197 N N . THR A 1 153 ? -11.094 -1.644 -6.962 1.00 96.75 153 THR A N 1
ATOM 1198 C CA . THR A 1 153 ? -12.473 -1.248 -6.643 1.00 96.75 153 THR A CA 1
ATOM 1199 C C . THR A 1 153 ? -12.725 -1.287 -5.139 1.00 96.75 153 THR A C 1
ATOM 1201 O O . THR A 1 153 ? -13.273 -0.327 -4.595 1.00 96.75 153 THR A O 1
ATOM 1204 N N . GLY A 1 154 ? -12.291 -2.346 -4.453 1.00 97.50 154 GLY A N 1
ATOM 1205 C CA . GLY A 1 154 ? -12.440 -2.446 -3.005 1.00 97.50 154 GLY A CA 1
ATOM 1206 C C . GLY A 1 154 ? -11.573 -1.435 -2.250 1.00 97.50 154 GLY A C 1
ATOM 1207 O O . GLY A 1 154 ? -12.039 -0.862 -1.268 1.00 97.50 154 GLY A O 1
ATOM 1208 N N . ARG A 1 155 ? -10.380 -1.089 -2.753 1.00 97.62 155 ARG A N 1
ATOM 1209 C CA . ARG A 1 155 ? -9.571 0.007 -2.192 1.00 97.62 155 ARG A CA 1
ATOM 1210 C C . ARG A 1 155 ? -10.280 1.355 -2.261 1.00 97.62 155 ARG A C 1
ATOM 1212 O O . ARG A 1 155 ? -10.330 2.040 -1.248 1.00 97.62 155 ARG A O 1
ATOM 1219 N N . LYS A 1 156 ? -10.954 1.689 -3.365 1.00 96.88 156 LYS A N 1
ATOM 1220 C CA . LYS A 1 156 ? -11.780 2.915 -3.458 1.00 96.88 156 LYS A CA 1
ATOM 1221 C C . LYS A 1 156 ? -12.955 2.929 -2.477 1.00 96.88 156 LYS A C 1
ATOM 1223 O O . LYS A 1 156 ? -13.332 3.988 -1.976 1.00 96.88 156 LYS A O 1
ATOM 1228 N N . VAL A 1 157 ? -13.568 1.770 -2.225 1.00 96.62 157 VAL A N 1
ATOM 1229 C CA . VAL A 1 157 ? -14.619 1.634 -1.203 1.00 96.62 157 VAL A CA 1
ATOM 1230 C C . VAL A 1 157 ? -14.033 1.903 0.182 1.00 96.62 157 VAL A C 1
ATOM 1232 O O . VAL A 1 157 ? -14.585 2.710 0.933 1.00 96.62 157 VAL A O 1
ATOM 1235 N N . LEU A 1 158 ? -12.884 1.297 0.490 1.00 96.38 158 LEU A N 1
ATOM 1236 C CA . LEU A 1 158 ? -12.182 1.501 1.753 1.00 96.38 158 LEU A CA 1
ATOM 1237 C C . LEU A 1 158 ? -11.721 2.942 1.942 1.00 96.38 158 LEU A C 1
ATOM 1239 O O . LEU A 1 158 ? -11.936 3.480 3.017 1.00 96.38 158 LEU A O 1
ATOM 1243 N N . GLU A 1 159 ? -11.162 3.595 0.926 1.00 94.81 159 GLU A N 1
ATOM 1244 C CA . GLU A 1 159 ? -10.786 5.012 0.984 1.00 94.81 159 GLU A CA 1
ATOM 1245 C C . GLU A 1 159 ? -11.970 5.874 1.420 1.00 94.81 159 GLU A C 1
ATOM 1247 O O . GLU A 1 159 ? -11.875 6.626 2.385 1.00 94.81 159 GLU A O 1
ATOM 1252 N N . ARG A 1 160 ? -13.128 5.720 0.769 1.00 93.75 160 ARG A N 1
ATOM 1253 C CA . ARG A 1 160 ? -14.340 6.469 1.136 1.00 93.75 160 ARG A CA 1
ATOM 1254 C C . ARG A 1 160 ? -14.789 6.162 2.560 1.00 93.75 160 ARG A C 1
ATOM 1256 O O . ARG A 1 160 ? -15.158 7.077 3.289 1.00 93.75 160 ARG A O 1
ATOM 1263 N N . HIS A 1 161 ? -14.752 4.894 2.957 1.00 92.81 161 HIS A N 1
ATOM 1264 C CA . HIS A 1 161 ? -15.117 4.477 4.308 1.00 92.81 161 HIS A CA 1
ATOM 1265 C C . HIS A 1 161 ? -14.183 5.085 5.366 1.00 92.81 161 HIS A C 1
ATOM 1267 O O . HIS A 1 161 ? -14.641 5.679 6.337 1.00 92.81 161 HIS A O 1
ATOM 1273 N N . VAL A 1 162 ? -12.874 5.017 5.134 1.00 92.12 162 VAL A N 1
ATOM 1274 C CA . VAL A 1 162 ? -11.819 5.592 5.977 1.00 92.12 162 VAL A CA 1
ATOM 1275 C C . VAL A 1 162 ? -11.985 7.110 6.098 1.00 92.12 162 VAL A C 1
ATOM 1277 O O . VAL A 1 162 ? -11.852 7.658 7.190 1.00 92.12 162 VAL A O 1
ATOM 1280 N N . GLN A 1 163 ? -12.336 7.797 5.010 1.00 90.81 163 GLN A N 1
ATOM 1281 C CA . GLN A 1 163 ? -12.623 9.235 5.018 1.00 90.81 163 GLN A CA 1
ATOM 1282 C C . GLN A 1 163 ? -13.879 9.566 5.844 1.00 90.81 163 GLN A C 1
ATOM 1284 O O . GLN A 1 163 ? -13.836 10.482 6.666 1.00 90.81 163 GLN A O 1
ATOM 1289 N N . LYS A 1 164 ? -14.964 8.786 5.712 1.00 89.81 164 LYS A N 1
ATOM 1290 C CA . LYS A 1 164 ? -16.167 8.937 6.554 1.00 89.81 164 LYS A CA 1
ATOM 1291 C C . LYS A 1 164 ? -15.850 8.770 8.043 1.00 89.81 164 LYS A C 1
ATOM 1293 O O . LYS A 1 164 ? -16.294 9.582 8.851 1.00 89.81 164 LYS A O 1
ATOM 1298 N N . LEU A 1 165 ? -15.032 7.776 8.402 1.00 87.56 165 LEU A N 1
ATOM 1299 C CA . LEU A 1 165 ? -14.606 7.551 9.789 1.00 87.56 165 LEU A CA 1
ATOM 1300 C C . LEU A 1 165 ? -13.800 8.729 10.356 1.00 87.56 165 LEU A C 1
ATOM 1302 O O . LEU A 1 165 ? -14.017 9.110 11.503 1.00 87.56 165 LEU A O 1
ATOM 1306 N N . LYS A 1 166 ? -12.905 9.330 9.562 1.00 82.31 166 LYS A N 1
ATOM 1307 C CA . LYS A 1 166 ? -12.077 10.469 10.003 1.00 82.31 166 LYS A CA 1
ATOM 1308 C C . LYS A 1 166 ? -12.884 11.722 10.291 1.00 82.31 166 LYS A C 1
ATOM 1310 O O . LYS A 1 166 ? -12.585 12.431 11.247 1.00 82.31 166 LYS A O 1
ATOM 1315 N N . TYR A 1 167 ? -13.869 12.012 9.447 1.00 83.56 167 TYR A N 1
ATOM 1316 C CA . TYR A 1 167 ? -14.637 13.254 9.531 1.00 83.56 167 TYR A CA 1
ATOM 1317 C C . TYR A 1 167 ? -15.984 13.095 10.239 1.00 83.56 167 TYR A C 1
ATOM 1319 O O . TYR A 1 167 ? -16.697 14.080 10.408 1.00 83.56 167 TYR A O 1
ATOM 1327 N N . GLY A 1 168 ? -16.323 11.881 10.687 1.00 75.56 168 GLY A N 1
ATOM 1328 C CA . GLY A 1 168 ? -17.589 11.595 11.362 1.00 75.56 168 GLY A CA 1
ATOM 1329 C C . GLY A 1 168 ? -18.812 11.789 10.463 1.00 75.56 168 GLY A C 1
ATOM 1330 O O . GLY A 1 168 ? -19.902 12.050 10.968 1.00 75.56 168 GLY A O 1
ATOM 1331 N N . ASP A 1 169 ? -18.637 11.691 9.143 1.00 65.94 169 ASP A N 1
ATOM 1332 C CA . ASP A 1 169 ? -19.715 11.886 8.175 1.00 65.94 169 ASP A CA 1
ATOM 1333 C C . ASP A 1 169 ? -20.459 10.564 7.948 1.00 65.94 169 ASP A C 1
ATOM 1335 O O . ASP A 1 169 ? -20.098 9.738 7.102 1.00 65.94 169 ASP A O 1
ATOM 1339 N N . TYR A 1 170 ? -21.489 10.352 8.767 1.00 57.84 170 TYR A N 1
ATOM 1340 C CA . TYR A 1 170 ? -22.431 9.240 8.657 1.00 57.84 170 TYR A CA 1
ATOM 1341 C C . TYR A 1 170 ? -23.698 9.706 7.932 1.00 57.84 170 TYR A C 1
ATOM 1343 O O . TYR A 1 170 ? -24.783 9.733 8.510 1.00 57.84 170 TYR A O 1
ATOM 1351 N N . SER A 1 171 ? -23.543 10.138 6.682 1.00 52.22 171 SER A N 1
ATOM 1352 C CA . SER A 1 171 ? -24.653 10.362 5.750 1.00 52.22 171 SER A CA 1
ATOM 1353 C C . SER A 1 171 ? -25.001 9.109 4.952 1.00 52.22 171 SER A C 1
ATOM 1355 O O . SER A 1 171 ? -24.068 8.333 4.592 1.00 52.22 171 SER A O 1
#

Foldseek 3Di:
DWDWDWDADPLLWIWIWTDDPNDIDIDIGQALLSVLCVLQDLGDDDDDDPVSNVSRLVVYADALCSLVVVVVRDPLVLLCLLQVHDSVVNNVRSHGRGDDSSSRVSVVLLSVLVSCCCCQVPVNPSVVVVVQQPFQDVVVVRDGLSVLSSYPRSSVVSVVVSVCVNVVPPD